Protein AF-A0AA38KTS8-F1 (afdb_monomer_lite)

Organism: Taxus chinensis (NCBI:txid29808)

Sequence (178 aa):
MAAAGNKYSLPCTMAWEKTFKASSDQRLVAEIGALKSSESESTFGLVGGSSAANSEDCLDATGDSKAVAGVLPSFQTRKMLFLIVGSAPGFPHGIVDPIEELGDLALHFDICFHVDLCLGGFVLPFARKLGYPVPPFDFTVQGVSSISVDIHKYGLGPKGTSVVLYRNHEIRKHQFVA

Radius of gyration: 18.18 Å; chains: 1; bounding box: 56×36×55 Å

Foldseek 3Di:
DDDDPDPPPAQQLVLVVVVVVCVVDVVSVVVVVVVVVPDDDDDDDPDDDPDDDPCVLDDDPAQDLVVVVVCLVVCLVVSRAAEAEFECPDDPPNDGHPQLSVLVVSRVSSHAYEYECQPPPLPLVVCVVVPHPRDDRDVVRVSHFKYKYHCVHNVVDDPPDIDIDGPDPSVVVVVDDD

Structure (mmCIF, N/CA/C/O backbone):
data_AF-A0AA38KTS8-F1
#
_entry.id   AF-A0AA38KTS8-F1
#
loop_
_atom_site.group_PDB
_atom_site.id
_atom_site.type_symbol
_atom_site.label_atom_id
_atom_site.label_alt_id
_atom_site.label_comp_id
_atom_site.label_asym_id
_atom_site.label_entity_id
_atom_site.label_seq_id
_atom_site.pdbx_PDB_ins_code
_atom_site.Cartn_x
_atom_site.Cartn_y
_atom_site.Cartn_z
_atom_site.occupancy
_atom_site.B_iso_or_equiv
_atom_site.auth_seq_id
_atom_site.auth_comp_id
_atom_site.auth_asym_id
_atom_site.auth_atom_id
_atom_site.pdbx_PDB_model_num
ATOM 1 N N . MET A 1 1 ? -40.941 -7.472 2.995 1.00 32.28 1 MET A N 1
ATOM 2 C CA . MET A 1 1 ? -39.745 -7.735 2.167 1.00 32.28 1 MET A CA 1
ATOM 3 C C . MET A 1 1 ? -38.541 -7.246 2.952 1.00 32.28 1 MET A C 1
ATOM 5 O O . MET A 1 1 ? -38.509 -6.077 3.305 1.00 32.28 1 MET A O 1
ATOM 9 N N . ALA A 1 2 ? -37.666 -8.165 3.364 1.00 27.30 2 ALA A N 1
ATOM 10 C CA . ALA A 1 2 ? -36.578 -7.909 4.304 1.00 27.30 2 ALA A CA 1
ATOM 11 C C . ALA A 1 2 ? -35.529 -6.946 3.724 1.00 27.30 2 ALA A C 1
ATOM 13 O O . ALA A 1 2 ? -35.168 -7.056 2.552 1.00 27.30 2 ALA A O 1
ATOM 14 N N . ALA A 1 3 ? -35.046 -6.025 4.561 1.00 27.98 3 ALA A N 1
ATOM 15 C CA . ALA A 1 3 ? -33.912 -5.163 4.265 1.00 27.98 3 ALA A CA 1
ATOM 16 C C . ALA A 1 3 ? -32.688 -6.030 3.932 1.00 27.98 3 ALA A C 1
ATOM 18 O O . ALA A 1 3 ? -32.285 -6.880 4.727 1.00 27.98 3 ALA A O 1
ATOM 19 N N . ALA A 1 4 ? -32.120 -5.836 2.743 1.00 30.97 4 ALA A N 1
ATOM 20 C CA . ALA A 1 4 ? -30.869 -6.464 2.356 1.00 30.97 4 ALA A CA 1
ATOM 21 C C . ALA A 1 4 ? -29.763 -5.962 3.297 1.00 30.97 4 ALA A C 1
ATOM 23 O O . ALA A 1 4 ? -29.355 -4.804 3.223 1.00 30.97 4 ALA A O 1
ATOM 24 N N . GLY A 1 5 ? -29.321 -6.823 4.215 1.00 29.27 5 GLY A N 1
ATOM 25 C CA . GLY A 1 5 ? -28.182 -6.555 5.085 1.00 29.27 5 GLY A CA 1
ATOM 26 C C . GLY A 1 5 ? -26.956 -6.194 4.248 1.00 29.27 5 GLY A C 1
ATOM 27 O O . GLY A 1 5 ? -26.641 -6.870 3.267 1.00 29.27 5 GLY A O 1
ATOM 28 N N . ASN A 1 6 ? -26.299 -5.098 4.619 1.00 33.59 6 ASN A N 1
ATOM 29 C CA . ASN A 1 6 ? -25.110 -4.582 3.959 1.00 33.59 6 ASN A CA 1
ATOM 30 C C . ASN A 1 6 ? -23.993 -5.643 4.006 1.00 33.59 6 ASN A C 1
ATOM 32 O O . ASN A 1 6 ? -23.376 -5.850 5.046 1.00 33.59 6 ASN A O 1
ATOM 36 N N . LYS A 1 7 ? -23.745 -6.336 2.887 1.00 31.75 7 LYS A N 1
ATOM 37 C CA . LYS A 1 7 ? -22.738 -7.413 2.761 1.00 31.75 7 LYS A CA 1
ATOM 38 C C . LYS A 1 7 ? -21.281 -6.919 2.830 1.00 31.75 7 LYS A C 1
ATOM 40 O O . LYS A 1 7 ? -20.364 -7.706 2.624 1.00 31.75 7 LYS A O 1
ATOM 45 N N . TYR A 1 8 ? -21.071 -5.636 3.119 1.00 41.03 8 TYR A N 1
ATOM 46 C CA . TYR A 1 8 ? -19.769 -4.979 3.190 1.00 41.03 8 TYR A CA 1
ATOM 47 C C . TYR A 1 8 ? -19.532 -4.346 4.567 1.00 41.03 8 TYR A C 1
ATOM 49 O O . TYR A 1 8 ? -19.087 -3.203 4.654 1.00 41.03 8 TYR A O 1
ATOM 57 N N . SER A 1 9 ? -19.833 -5.055 5.660 1.00 44.06 9 SER A N 1
ATOM 58 C CA . SER A 1 9 ? -19.211 -4.723 6.947 1.00 44.06 9 SER A CA 1
ATOM 59 C C . SER A 1 9 ? -17.714 -5.005 6.808 1.00 44.06 9 SER A C 1
ATOM 61 O O . SER A 1 9 ? -17.271 -6.143 6.949 1.00 44.06 9 SER A O 1
ATOM 63 N N . LEU A 1 10 ? -16.967 -3.996 6.369 1.00 51.88 10 LEU A N 1
ATOM 64 C CA . LEU A 1 10 ? -15.552 -4.117 6.051 1.00 51.88 10 LEU A CA 1
ATOM 65 C C . LEU A 1 10 ? -14.723 -4.026 7.336 1.00 51.88 10 LEU A C 1
ATOM 67 O O . LEU A 1 10 ? -15.121 -3.300 8.254 1.00 51.88 10 LEU A O 1
ATOM 71 N N . PRO A 1 11 ? -13.571 -4.720 7.391 1.00 53.31 11 PRO A N 1
ATOM 72 C CA . PRO A 1 11 ? -12.638 -4.556 8.494 1.00 53.31 11 PRO A CA 1
ATOM 73 C C . PRO A 1 11 ? -12.277 -3.072 8.644 1.00 53.31 11 PRO A C 1
ATOM 75 O O . PRO A 1 11 ? -12.225 -2.376 7.625 1.00 53.31 11 PRO A O 1
ATOM 78 N N . CYS A 1 12 ? -12.029 -2.593 9.872 1.00 61.59 12 CYS A N 1
ATOM 79 C CA . CYS A 1 12 ? -11.615 -1.213 10.230 1.00 61.59 12 CYS A CA 1
ATOM 80 C C . CYS A 1 12 ? -12.747 -0.238 10.633 1.00 61.59 12 CYS A C 1
ATOM 82 O O . CYS A 1 12 ? -12.543 0.569 11.544 1.00 61.59 12 CYS A O 1
ATOM 84 N N . THR A 1 13 ? -13.954 -0.292 10.044 1.00 53.66 13 THR A N 1
ATOM 85 C CA . THR A 1 13 ? -15.002 0.720 10.348 1.00 53.66 13 THR A CA 1
ATOM 86 C C . THR A 1 13 ? -15.511 0.640 11.790 1.00 53.66 13 THR A C 1
ATOM 88 O O . THR A 1 13 ? -15.787 1.662 12.414 1.00 53.66 13 THR A O 1
ATOM 91 N N . MET A 1 14 ? -15.591 -0.570 12.352 1.00 48.81 14 MET A N 1
ATOM 92 C CA . MET A 1 14 ? -16.030 -0.785 13.735 1.00 48.81 14 MET A CA 1
ATOM 93 C C . MET A 1 14 ? -14.915 -0.502 14.749 1.00 48.81 14 MET A C 1
ATOM 95 O O . MET A 1 14 ? -15.203 -0.010 15.841 1.00 48.81 14 MET A O 1
ATOM 99 N N . ALA A 1 15 ? -13.655 -0.793 14.410 1.00 51.31 15 ALA A N 1
ATOM 100 C CA . ALA A 1 15 ? -12.506 -0.567 15.287 1.00 51.31 15 ALA A CA 1
ATOM 101 C C . ALA A 1 15 ? -12.307 0.927 15.591 1.00 51.31 15 ALA A C 1
ATOM 103 O O . ALA A 1 15 ? -12.135 1.309 16.753 1.00 51.31 15 ALA A O 1
ATOM 104 N N . TRP A 1 16 ? -12.426 1.784 14.572 1.00 48.69 16 TRP A N 1
ATOM 105 C CA . TRP A 1 16 ? -12.322 3.233 14.747 1.00 48.69 16 TRP A CA 1
ATOM 106 C C . TRP A 1 16 ? -13.479 3.805 15.577 1.00 48.69 16 TRP A C 1
ATOM 108 O O . TRP A 1 16 ? -13.243 4.510 16.557 1.00 48.69 16 TRP A O 1
ATOM 118 N N . GLU A 1 17 ? -14.733 3.458 15.256 1.00 49.00 17 GLU A N 1
ATOM 119 C CA . GLU A 1 17 ? -15.898 3.940 16.012 1.00 49.00 17 GLU A CA 1
ATOM 120 C C . GLU A 1 17 ? -15.882 3.499 17.478 1.00 49.00 17 GLU A C 1
ATOM 122 O O . GLU A 1 17 ? -16.221 4.289 18.360 1.00 49.00 17 GLU A O 1
ATOM 127 N N . LYS A 1 18 ? -15.482 2.251 17.757 1.00 46.31 18 LYS A N 1
ATOM 128 C CA . LYS A 1 18 ? -15.359 1.736 19.128 1.00 46.31 18 LYS A CA 1
ATOM 129 C C . LYS A 1 18 ? -14.272 2.473 19.907 1.00 46.31 18 LYS A C 1
ATOM 131 O O . LYS A 1 18 ? -14.489 2.778 21.075 1.00 46.31 18 LYS A O 1
ATOM 136 N N . THR A 1 19 ? -13.145 2.790 19.274 1.00 47.09 19 THR A N 1
ATOM 137 C CA . THR A 1 19 ? -12.022 3.494 19.914 1.00 47.09 19 THR A CA 1
ATOM 138 C C . THR A 1 19 ? -12.345 4.965 20.157 1.00 47.09 19 THR A C 1
ATOM 140 O O . THR A 1 19 ? -12.150 5.455 21.264 1.00 47.09 19 THR A O 1
ATOM 143 N N . PHE A 1 20 ? -12.925 5.656 19.173 1.00 46.22 20 PHE A N 1
ATOM 144 C CA . PHE A 1 20 ? -13.342 7.050 19.323 1.00 46.22 20 PHE A CA 1
ATOM 145 C C . PHE A 1 20 ? -14.475 7.199 20.352 1.00 46.22 20 PHE A C 1
ATOM 147 O O . PHE A 1 20 ? -14.440 8.086 21.202 1.00 46.22 20 PHE A O 1
ATOM 154 N N . LYS A 1 21 ? -15.464 6.289 20.363 1.00 38.81 21 LYS A N 1
ATOM 155 C CA . LYS A 1 21 ? -16.486 6.260 21.427 1.00 38.81 21 LYS A CA 1
ATOM 156 C C . LYS A 1 21 ? -15.879 5.931 22.793 1.00 38.81 21 LYS A C 1
ATOM 158 O O . LYS A 1 21 ? -16.260 6.562 23.771 1.00 38.81 21 LYS A O 1
ATOM 163 N N . ALA A 1 22 ? -14.910 5.015 22.867 1.00 42.81 22 ALA A N 1
ATOM 164 C CA . ALA A 1 22 ? -14.198 4.715 24.110 1.00 42.81 22 ALA A CA 1
ATOM 165 C C . ALA A 1 22 ? -13.340 5.892 24.611 1.00 42.81 22 ALA A C 1
ATOM 167 O O . ALA A 1 22 ? -13.243 6.079 25.819 1.00 42.81 22 ALA A O 1
ATOM 168 N N . SER A 1 23 ? -12.774 6.722 23.725 1.00 41.50 23 SER A N 1
ATOM 169 C CA . SER A 1 23 ? -12.088 7.961 24.122 1.00 41.50 23 SER A CA 1
ATOM 170 C C . SER A 1 23 ? -13.056 9.078 24.534 1.00 41.50 23 SER A C 1
ATOM 172 O O . SER A 1 23 ? -12.642 10.028 25.192 1.00 41.50 23 SER A O 1
ATOM 174 N N . SER A 1 24 ? -14.333 8.973 24.150 1.00 42.16 24 SER A N 1
ATOM 175 C CA . SER A 1 24 ? -15.405 9.922 24.491 1.00 42.16 24 SER A CA 1
ATOM 176 C C . SER A 1 24 ? -16.128 9.573 25.802 1.00 42.16 24 SER A C 1
ATOM 178 O O . SER A 1 24 ? -16.771 10.434 26.400 1.00 42.16 24 SER A O 1
ATOM 180 N N . ASP A 1 25 ? -16.052 8.317 26.251 1.00 41.47 25 ASP A N 1
ATOM 181 C CA . ASP A 1 25 ? -16.675 7.839 27.487 1.00 41.47 25 ASP A CA 1
ATOM 182 C C . ASP A 1 25 ? -15.722 8.023 28.679 1.00 41.47 25 ASP A C 1
ATOM 184 O O . ASP A 1 25 ? -14.795 7.238 28.888 1.00 41.47 25 ASP A O 1
ATOM 188 N N . GLN A 1 26 ? -15.967 9.057 29.492 1.00 46.22 26 GLN A N 1
ATOM 189 C CA . GLN A 1 26 ? -15.143 9.399 30.660 1.00 46.22 26 GLN A CA 1
ATOM 190 C C . GLN A 1 26 ? -14.964 8.243 31.665 1.00 46.22 26 GLN A C 1
ATOM 192 O O . GLN A 1 26 ? -13.990 8.252 32.415 1.00 46.22 26 GLN A O 1
ATOM 197 N N . ARG A 1 27 ? -15.853 7.236 31.686 1.00 38.59 27 ARG A N 1
ATOM 198 C CA . ARG A 1 27 ? -15.732 6.066 32.577 1.00 38.59 27 ARG A CA 1
ATOM 199 C C . ARG A 1 27 ? -14.720 5.046 32.059 1.00 38.59 27 ARG A C 1
ATOM 201 O O . ARG A 1 27 ? -13.923 4.537 32.839 1.00 38.59 27 ARG A O 1
ATOM 208 N N . LEU A 1 28 ? -14.689 4.813 30.748 1.00 38.50 28 LEU A N 1
ATOM 209 C CA . LEU A 1 28 ? -13.660 3.994 30.099 1.00 38.50 28 LEU A CA 1
ATOM 210 C C . LEU A 1 28 ? -12.314 4.722 30.052 1.00 38.50 28 LEU A C 1
ATOM 212 O O . LEU A 1 28 ? -11.282 4.093 30.258 1.00 38.50 28 LEU A O 1
ATOM 216 N N . VAL A 1 29 ? -12.309 6.049 29.878 1.00 39.69 29 VAL A N 1
ATOM 217 C CA . VAL A 1 29 ? -11.105 6.881 30.054 1.00 39.69 29 VAL A CA 1
ATOM 218 C C . VAL A 1 29 ? -10.554 6.761 31.478 1.00 39.69 29 VAL A C 1
ATOM 220 O O . VAL A 1 29 ? -9.340 6.818 31.647 1.00 39.69 29 VAL A O 1
ATOM 223 N N . ALA A 1 30 ? -11.408 6.554 32.486 1.00 36.25 30 ALA A N 1
ATOM 224 C CA . ALA A 1 30 ? -11.004 6.333 33.873 1.00 36.25 30 ALA A CA 1
ATOM 225 C C . ALA A 1 30 ? -10.544 4.891 34.163 1.00 36.25 30 ALA A C 1
ATOM 227 O O . ALA A 1 30 ? -9.611 4.731 34.936 1.00 36.25 30 ALA A O 1
ATOM 228 N N . GLU A 1 31 ? -11.105 3.851 33.533 1.00 36.69 31 GLU A N 1
ATOM 229 C CA . GLU A 1 31 ? -10.571 2.473 33.627 1.00 36.69 31 GLU A CA 1
ATOM 230 C C . GLU A 1 31 ? -9.235 2.325 32.887 1.00 36.69 31 GLU A C 1
ATOM 232 O O . GLU A 1 31 ? -8.282 1.753 33.412 1.00 36.69 31 GLU A O 1
ATOM 237 N N . ILE A 1 32 ? -9.123 2.927 31.700 1.00 37.84 32 ILE A N 1
ATOM 238 C CA . ILE A 1 32 ? -7.845 3.106 31.004 1.00 37.84 32 ILE A CA 1
ATOM 239 C C . ILE A 1 32 ? -6.932 4.003 31.857 1.00 37.84 32 ILE A C 1
ATOM 241 O O . ILE A 1 32 ? -5.745 3.740 31.968 1.00 37.84 32 ILE A O 1
ATOM 245 N N . GLY A 1 33 ? -7.480 5.022 32.523 1.00 30.84 33 GLY A N 1
ATOM 246 C CA . GLY A 1 33 ? -6.798 5.902 33.478 1.00 30.84 33 GLY A CA 1
ATOM 247 C C . GLY A 1 33 ? -6.281 5.201 34.737 1.00 30.84 33 GLY A C 1
ATOM 248 O O . GLY A 1 33 ? -5.240 5.579 35.262 1.00 30.84 33 GLY A O 1
ATOM 249 N N . ALA A 1 34 ? -6.959 4.150 35.189 1.00 34.19 34 ALA A N 1
ATOM 250 C CA . ALA A 1 34 ? -6.527 3.305 36.294 1.00 34.19 34 ALA A CA 1
ATOM 251 C C . ALA A 1 34 ? -5.412 2.341 35.858 1.00 34.19 34 ALA A C 1
ATOM 253 O O . ALA A 1 34 ? -4.523 2.046 36.647 1.00 34.19 34 ALA A O 1
ATOM 254 N N . LEU A 1 35 ? -5.396 1.923 34.586 1.00 35.81 35 LEU A N 1
ATOM 255 C CA . LEU A 1 35 ? -4.239 1.261 33.966 1.00 35.81 35 LEU A CA 1
ATOM 256 C C . LEU A 1 35 ? -3.078 2.242 33.683 1.00 35.81 35 LEU A C 1
ATOM 258 O O . LEU A 1 35 ? -1.927 1.823 33.635 1.00 35.81 35 LEU A O 1
ATOM 262 N N . LYS A 1 36 ? -3.351 3.552 33.556 1.00 29.28 36 LYS A N 1
ATOM 263 C CA . LYS A 1 36 ? -2.343 4.621 33.375 1.00 29.28 36 LYS A CA 1
ATOM 264 C C . LYS A 1 36 ? -1.553 4.971 34.641 1.00 29.28 36 LYS A C 1
ATOM 266 O O . LYS A 1 36 ? -0.606 5.745 34.541 1.00 29.28 36 LYS A O 1
ATOM 271 N N . SER A 1 37 ? -1.895 4.449 35.824 1.00 27.09 37 SER A N 1
ATOM 272 C CA . SER A 1 37 ? -1.104 4.741 37.029 1.00 27.09 37 SER A CA 1
ATOM 273 C C . SER A 1 37 ? 0.174 3.906 37.142 1.00 27.09 37 SER A C 1
ATOM 275 O O . SER A 1 37 ? 0.914 4.110 38.102 1.00 27.09 37 SER A O 1
ATOM 277 N N . SER A 1 38 ? 0.430 2.966 36.220 1.00 31.47 38 SER A N 1
ATOM 278 C CA . SER A 1 38 ? 1.649 2.155 36.262 1.00 31.47 38 SER A CA 1
ATOM 279 C C . SER A 1 38 ? 2.737 2.548 35.267 1.00 31.47 38 SER A C 1
ATOM 281 O O . SER A 1 38 ? 3.883 2.450 35.678 1.00 31.47 38 SER A O 1
ATOM 283 N N . GLU A 1 39 ? 2.481 3.026 34.040 1.00 30.95 39 GLU A N 1
ATOM 284 C CA . GLU A 1 39 ? 3.577 3.355 33.096 1.00 30.95 39 GLU A CA 1
ATOM 285 C C . GLU A 1 39 ? 3.257 4.548 32.163 1.00 30.95 39 GLU A C 1
ATOM 287 O O . GLU A 1 39 ? 2.101 4.884 31.908 1.00 30.95 39 GLU A O 1
ATOM 292 N N . SER A 1 40 ? 4.320 5.244 31.748 1.00 27.86 40 SER A N 1
ATOM 293 C CA . SER A 1 40 ? 4.420 6.646 31.308 1.00 27.86 40 SER A CA 1
ATOM 294 C C . SER A 1 40 ? 3.744 7.040 29.979 1.00 27.86 40 SER A C 1
ATOM 296 O O . SER A 1 40 ? 3.852 6.338 28.984 1.00 27.86 40 SER A O 1
ATOM 298 N N . GLU A 1 41 ? 3.137 8.237 29.991 1.00 27.98 41 GLU A N 1
ATOM 299 C CA . GLU A 1 41 ? 2.804 9.182 28.898 1.00 27.98 41 GLU A CA 1
ATOM 300 C C . GLU A 1 41 ? 2.452 8.639 27.489 1.00 27.98 41 GLU A C 1
ATOM 302 O O . GLU A 1 41 ? 3.301 8.394 26.638 1.00 27.98 41 GLU A O 1
ATOM 307 N N . SER A 1 42 ? 1.147 8.596 27.185 1.00 29.97 42 SER A N 1
ATOM 308 C CA . SER A 1 42 ? 0.592 8.310 25.854 1.00 29.97 42 SE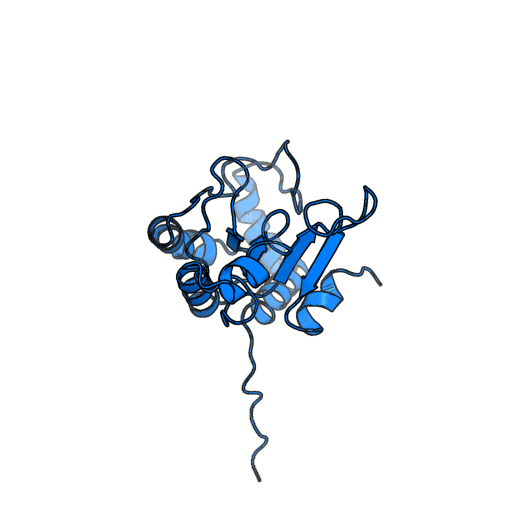R A CA 1
ATOM 309 C C . SER A 1 42 ? 0.602 9.540 24.930 1.00 29.97 42 SER A C 1
ATOM 311 O O . SER A 1 42 ? -0.104 10.513 25.216 1.00 29.97 42 SER A O 1
ATOM 313 N N . THR A 1 43 ? 1.286 9.465 23.782 1.00 23.50 43 THR A N 1
ATOM 314 C CA . THR A 1 43 ? 1.145 10.426 22.669 1.00 23.50 43 THR A CA 1
ATOM 315 C C . THR A 1 43 ? 0.415 9.765 21.496 1.00 23.50 43 THR A C 1
ATOM 317 O O . THR A 1 43 ? 0.792 8.691 21.041 1.00 23.50 43 THR A O 1
ATOM 320 N N . PHE A 1 44 ? -0.646 10.406 21.004 1.00 26.92 44 PHE A N 1
ATOM 321 C CA . PHE A 1 44 ? -1.394 10.010 19.809 1.00 26.92 44 PHE A CA 1
ATOM 322 C C . PHE A 1 44 ? -0.533 10.321 18.570 1.00 26.92 44 PHE A C 1
ATOM 324 O O . PHE A 1 44 ? -0.400 11.484 18.195 1.00 26.92 44 PHE A O 1
ATOM 331 N N . GLY A 1 45 ? 0.108 9.311 17.975 1.00 22.80 45 GLY A N 1
ATOM 332 C CA . GLY A 1 45 ? 1.058 9.496 16.874 1.00 22.80 45 GLY A CA 1
ATOM 333 C C . GLY A 1 45 ? 0.874 8.481 15.747 1.00 22.80 45 GLY A C 1
ATOM 334 O O . GLY A 1 45 ? 1.149 7.300 15.917 1.00 22.80 45 GLY A O 1
ATOM 335 N N . LEU A 1 46 ? 0.471 8.955 14.565 1.00 25.88 46 LEU A N 1
ATOM 336 C CA . LEU A 1 46 ? 0.820 8.306 13.299 1.00 25.88 46 LEU A CA 1
ATOM 337 C C . LEU A 1 46 ? 2.308 8.596 13.054 1.00 25.88 46 LEU A C 1
ATOM 339 O O . LEU A 1 46 ? 2.652 9.672 12.567 1.00 25.88 46 LEU A O 1
ATOM 343 N N . VAL A 1 47 ? 3.195 7.677 13.438 1.00 25.70 47 VAL A N 1
ATOM 344 C CA . VAL A 1 47 ? 4.645 7.839 13.246 1.00 25.70 47 VAL A CA 1
ATOM 345 C C . VAL A 1 47 ? 5.064 7.121 11.966 1.00 25.70 47 VAL A C 1
ATOM 347 O O . VAL A 1 47 ? 5.407 5.944 11.963 1.00 25.70 47 VAL A O 1
ATOM 350 N N . GLY A 1 48 ? 5.011 7.852 10.854 1.00 22.62 48 GLY A N 1
ATOM 351 C CA . GLY A 1 48 ? 5.719 7.520 9.622 1.00 22.62 48 GLY A CA 1
ATOM 352 C C . GLY A 1 48 ? 6.916 8.453 9.477 1.00 22.62 48 GLY A C 1
ATOM 353 O O . GLY A 1 48 ? 6.747 9.624 9.150 1.00 22.62 48 GLY A O 1
ATOM 354 N N . GLY A 1 49 ? 8.116 7.940 9.737 1.00 21.88 49 GLY A N 1
ATOM 355 C CA . GLY A 1 49 ? 9.369 8.682 9.615 1.00 21.88 49 GLY A CA 1
ATOM 356 C C . GLY A 1 49 ? 10.315 8.381 10.770 1.00 21.88 49 GLY A C 1
ATOM 357 O O . GLY A 1 49 ? 9.941 8.484 11.929 1.00 21.88 49 GLY A O 1
ATOM 358 N N . SER A 1 50 ? 11.538 7.988 10.428 1.00 29.42 50 SER A N 1
ATOM 359 C CA . SER A 1 50 ? 12.662 7.663 11.312 1.00 29.42 50 SER A CA 1
ATOM 360 C C . SER A 1 50 ? 12.873 8.669 12.460 1.00 29.42 50 SER A C 1
ATOM 362 O O . SER A 1 50 ? 13.671 9.590 12.315 1.00 29.42 50 SER A O 1
ATOM 364 N N . SER A 1 51 ? 12.179 8.489 13.588 1.00 29.06 51 SER A N 1
ATOM 365 C CA . SER A 1 51 ? 12.553 8.854 14.967 1.00 29.06 51 SER A CA 1
ATOM 366 C C . SER A 1 51 ? 11.297 8.815 15.857 1.00 29.06 51 SER A C 1
ATOM 368 O O . SER A 1 51 ? 10.344 9.545 15.606 1.00 29.06 51 SER A O 1
ATOM 370 N N . ALA A 1 52 ? 11.333 7.980 16.901 1.00 28.95 52 ALA A N 1
ATOM 371 C CA . ALA A 1 52 ? 10.404 7.941 18.040 1.00 28.95 52 ALA A CA 1
ATOM 372 C C . ALA A 1 52 ? 8.981 7.373 17.818 1.00 28.95 52 ALA A C 1
ATOM 374 O O . ALA A 1 52 ? 7.987 8.000 18.172 1.00 28.95 52 ALA A O 1
ATOM 375 N N . ALA A 1 53 ? 8.880 6.126 17.348 1.00 32.88 53 ALA A N 1
ATOM 376 C CA . ALA A 1 53 ? 7.886 5.211 17.917 1.00 32.88 53 ALA A CA 1
ATOM 37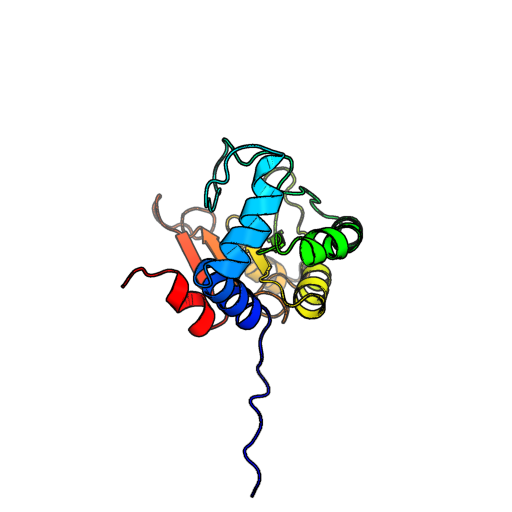7 C C . ALA A 1 53 ? 8.621 4.383 18.978 1.00 32.88 53 ALA A C 1
ATOM 379 O O . ALA A 1 53 ? 9.666 3.803 18.675 1.00 32.88 53 ALA A O 1
ATOM 380 N N . ASN A 1 54 ? 8.140 4.374 20.222 1.00 28.69 54 ASN A N 1
ATOM 381 C CA . ASN A 1 54 ? 8.711 3.498 21.241 1.00 28.69 54 ASN A CA 1
ATOM 382 C C . ASN A 1 54 ? 8.558 2.048 20.759 1.00 28.69 54 ASN A C 1
ATOM 384 O O . ASN A 1 54 ? 7.488 1.647 20.303 1.00 28.69 54 ASN A O 1
ATOM 388 N N . SER A 1 55 ? 9.634 1.266 20.835 1.00 38.62 55 SER A N 1
ATOM 389 C CA . SER A 1 55 ? 9.727 -0.108 20.314 1.00 38.62 55 SER A CA 1
ATOM 390 C C . SER A 1 55 ? 8.752 -1.109 20.950 1.00 38.62 55 SER A C 1
ATOM 392 O O . SER A 1 55 ? 8.739 -2.272 20.561 1.00 38.62 55 SER A O 1
ATOM 394 N N . GLU A 1 56 ? 7.968 -0.687 21.942 1.00 44.75 56 GLU A N 1
ATOM 395 C CA . GLU A 1 56 ? 7.018 -1.530 22.672 1.00 44.75 56 GLU A CA 1
ATOM 396 C C . GLU A 1 56 ? 5.602 -1.513 22.062 1.00 44.75 56 GLU A C 1
ATOM 398 O O . GLU A 1 56 ? 4.842 -2.457 22.276 1.00 44.75 56 GLU A O 1
ATOM 403 N N . ASP A 1 57 ? 5.270 -0.502 21.245 1.00 48.84 57 ASP A N 1
ATOM 404 C CA . ASP A 1 57 ? 3.935 -0.327 20.641 1.00 48.84 57 ASP A CA 1
ATOM 405 C C . ASP A 1 57 ? 3.855 -0.769 19.169 1.00 48.84 57 ASP A C 1
ATOM 407 O O . ASP A 1 57 ? 2.769 -1.031 18.646 1.00 48.84 57 ASP A O 1
ATOM 411 N N . CYS A 1 58 ? 5.002 -0.880 18.497 1.00 53.84 58 CYS A N 1
ATOM 412 C CA . CYS A 1 58 ? 5.117 -1.314 17.108 1.00 53.84 58 CYS A CA 1
ATOM 413 C C . CYS A 1 58 ? 5.967 -2.582 17.044 1.00 53.84 58 CYS A C 1
ATOM 415 O O . CYS A 1 58 ? 7.174 -2.529 17.277 1.00 53.84 58 CYS A O 1
ATOM 417 N N . LEU A 1 59 ? 5.357 -3.713 16.687 1.00 62.12 59 LEU A N 1
ATOM 418 C CA . LEU A 1 59 ? 6.121 -4.914 16.370 1.00 62.12 59 LEU A CA 1
ATOM 419 C C . LEU A 1 59 ? 6.553 -4.876 14.903 1.00 62.12 59 LEU A C 1
ATOM 421 O O . LEU A 1 59 ? 5.715 -4.935 14.003 1.00 62.12 59 LEU A O 1
ATOM 425 N N . ASP A 1 60 ? 7.862 -4.833 14.671 1.00 63.19 60 ASP A N 1
ATOM 426 C CA . ASP A 1 60 ? 8.430 -5.130 13.360 1.00 63.19 60 ASP A CA 1
ATOM 427 C C . ASP A 1 60 ? 8.510 -6.654 13.180 1.00 63.19 60 ASP A C 1
ATOM 429 O O . ASP A 1 60 ? 9.340 -7.331 13.787 1.00 63.19 60 ASP A O 1
ATOM 433 N N . ALA A 1 61 ? 7.600 -7.194 12.371 1.00 60.69 61 ALA A N 1
ATOM 434 C CA . ALA A 1 61 ? 7.545 -8.602 11.983 1.00 60.69 61 ALA A CA 1
ATOM 435 C C . ALA A 1 61 ? 7.700 -8.752 10.459 1.00 60.69 61 ALA A C 1
ATOM 437 O O . ALA A 1 61 ? 6.979 -9.528 9.827 1.00 60.69 61 ALA A O 1
ATOM 438 N N . THR A 1 62 ? 8.605 -7.958 9.868 1.00 60.47 62 THR A N 1
ATOM 439 C CA . THR A 1 62 ? 8.880 -7.934 8.422 1.00 60.47 62 THR A CA 1
ATOM 440 C C . THR A 1 62 ? 8.911 -9.349 7.827 1.00 60.47 62 THR A C 1
ATOM 442 O O . THR A 1 62 ? 9.688 -10.201 8.260 1.00 60.47 62 THR A O 1
ATOM 445 N N . GLY A 1 63 ? 8.079 -9.593 6.811 1.00 61.69 63 GLY A N 1
ATOM 446 C CA . GLY A 1 63 ? 8.066 -10.839 6.046 1.00 61.69 63 GLY A CA 1
ATOM 447 C C . GLY A 1 63 ? 7.521 -12.095 6.743 1.00 61.69 63 GLY A C 1
ATOM 448 O O . GLY A 1 63 ? 7.528 -13.146 6.105 1.00 61.69 63 GLY A O 1
ATOM 449 N N . ASP A 1 64 ? 7.039 -12.034 7.993 1.00 78.06 64 ASP A N 1
ATOM 450 C CA . ASP A 1 64 ? 6.543 -13.214 8.723 1.00 78.06 64 ASP A CA 1
ATOM 451 C C . ASP A 1 64 ? 5.101 -13.036 9.232 1.00 78.06 64 ASP A C 1
ATOM 453 O O . ASP A 1 64 ? 4.833 -12.524 10.323 1.00 78.06 64 ASP A O 1
ATOM 457 N N . SER A 1 65 ? 4.147 -13.539 8.445 1.00 76.19 65 SER A N 1
ATOM 458 C CA . SER A 1 65 ? 2.720 -13.560 8.787 1.00 76.19 65 SER A CA 1
ATOM 459 C C . SER A 1 65 ? 2.412 -14.376 10.051 1.00 76.19 65 SER A C 1
ATOM 461 O O . SER A 1 65 ? 1.459 -14.060 10.766 1.00 76.19 65 SER A O 1
ATOM 463 N N . LYS A 1 66 ? 3.214 -15.399 10.384 1.00 78.38 66 LYS A N 1
ATOM 464 C CA . LYS A 1 66 ? 3.019 -16.225 11.588 1.00 78.38 66 LYS A CA 1
ATOM 465 C C . LYS A 1 66 ? 3.458 -15.485 12.838 1.00 78.38 66 LYS A C 1
ATOM 467 O O . LYS A 1 66 ? 2.774 -15.575 13.857 1.00 78.38 66 LYS A O 1
ATOM 472 N N . ALA A 1 67 ? 4.562 -14.745 12.758 1.00 77.81 67 ALA A N 1
ATOM 473 C CA . ALA A 1 67 ? 4.997 -13.868 13.838 1.00 77.81 67 ALA A CA 1
ATOM 474 C C . ALA A 1 67 ? 3.928 -12.805 14.134 1.00 77.81 67 ALA A C 1
ATOM 476 O O . ALA A 1 67 ? 3.560 -12.625 15.296 1.00 77.81 67 ALA A O 1
ATOM 477 N N . VAL A 1 68 ? 3.352 -12.193 13.088 1.00 74.94 68 VAL A N 1
ATOM 478 C CA . VAL A 1 68 ? 2.206 -11.279 13.226 1.00 74.94 68 VAL A CA 1
ATOM 479 C C . VAL A 1 68 ? 1.037 -11.997 13.906 1.00 74.94 68 VAL A C 1
ATOM 481 O O . VAL A 1 68 ? 0.588 -11.564 14.965 1.00 74.94 68 VAL A O 1
ATOM 484 N N . ALA A 1 69 ? 0.585 -13.137 13.379 1.00 78.19 69 ALA A N 1
ATOM 485 C CA . ALA A 1 69 ? -0.538 -13.894 13.940 1.00 78.19 69 ALA A CA 1
ATOM 486 C C . ALA A 1 69 ? -0.346 -14.282 15.419 1.00 78.19 69 ALA A C 1
ATOM 488 O O . ALA A 1 69 ? -1.310 -14.271 16.184 1.00 78.19 69 ALA A O 1
ATOM 489 N N . GLY A 1 70 ? 0.885 -14.597 15.834 1.00 76.94 70 GLY A N 1
ATOM 490 C CA . GLY A 1 70 ? 1.212 -14.947 17.216 1.00 76.94 70 GLY A CA 1
ATOM 491 C C . GLY A 1 70 ? 1.009 -13.801 18.210 1.00 76.94 70 GLY A C 1
ATOM 492 O O . GLY A 1 70 ? 0.710 -14.057 19.377 1.00 76.94 70 GLY A O 1
ATOM 493 N N . VA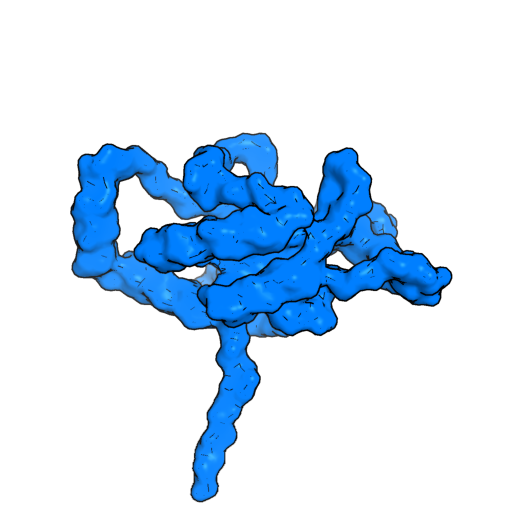L A 1 71 ? 1.121 -12.548 17.761 1.00 74.31 71 VAL A N 1
ATOM 494 C CA . VAL A 1 71 ? 0.974 -11.369 18.626 1.00 74.31 71 VAL A CA 1
ATOM 495 C C . VAL A 1 71 ? -0.386 -10.685 18.517 1.00 74.31 71 VAL A C 1
ATOM 497 O O . VAL A 1 71 ? -0.802 -10.031 19.468 1.00 74.31 71 VAL A O 1
ATOM 500 N N . LEU A 1 72 ? -1.123 -10.855 17.412 1.00 72.00 72 LEU A N 1
ATOM 501 C CA . LEU A 1 72 ? -2.434 -10.211 17.223 1.00 72.00 72 LEU A CA 1
ATOM 502 C C . LEU A 1 72 ? -3.398 -10.403 18.418 1.00 72.00 72 LEU A C 1
ATOM 504 O O . LEU A 1 72 ? -3.997 -9.410 18.849 1.00 72.00 72 LEU A O 1
ATOM 508 N N . PRO A 1 73 ? -3.512 -11.601 19.036 1.00 71.38 73 PRO A N 1
ATOM 509 C CA . PRO A 1 73 ? -4.388 -11.792 20.191 1.00 71.38 73 PRO A CA 1
ATOM 510 C C . PRO A 1 73 ? -4.024 -10.914 21.398 1.00 71.38 73 PRO A C 1
ATOM 512 O O . PRO A 1 73 ? -4.915 -10.396 22.078 1.00 71.38 73 PRO A O 1
ATOM 515 N N . SER A 1 74 ? -2.732 -10.698 21.674 1.00 65.94 74 SER A N 1
ATOM 516 C CA . SER A 1 74 ? -2.304 -9.928 22.849 1.00 65.94 74 SER A CA 1
ATOM 517 C C . SER A 1 74 ? -2.640 -8.442 22.692 1.00 65.94 74 SER A C 1
ATOM 519 O O . SER A 1 74 ? -3.160 -7.825 23.627 1.00 65.94 74 SER A O 1
ATOM 521 N N . PHE A 1 75 ? -2.456 -7.887 21.492 1.00 64.44 75 PHE A N 1
ATOM 522 C CA . PHE A 1 75 ? -2.801 -6.497 21.199 1.00 64.44 75 PHE A CA 1
ATOM 523 C C . PHE A 1 75 ? -4.310 -6.245 21.118 1.00 64.44 75 PHE A C 1
ATOM 525 O O . PHE A 1 75 ? -4.775 -5.175 21.526 1.00 64.44 75 PHE A O 1
ATOM 532 N N . GLN A 1 76 ? -5.091 -7.219 20.637 1.00 61.38 76 GLN A N 1
ATOM 533 C CA . GLN A 1 76 ? -6.551 -7.112 20.607 1.00 61.38 76 GLN A CA 1
ATOM 534 C C . GLN A 1 76 ? -7.127 -7.037 22.026 1.00 61.38 76 GLN A C 1
ATOM 536 O O . GLN A 1 76 ? -7.986 -6.200 22.306 1.00 61.38 76 GLN A O 1
ATOM 541 N N . THR A 1 77 ? -6.599 -7.850 22.946 1.00 56.97 77 THR A N 1
ATOM 542 C CA . THR A 1 77 ? -7.008 -7.831 24.361 1.00 56.97 77 THR A CA 1
ATOM 543 C C . THR A 1 77 ? -6.706 -6.485 25.029 1.00 56.97 77 THR A C 1
ATOM 545 O O . THR A 1 77 ? -7.477 -6.023 25.868 1.00 56.97 77 THR A O 1
ATOM 548 N N . ARG A 1 78 ? -5.614 -5.821 24.625 1.00 55.31 78 ARG A N 1
ATOM 549 C CA . ARG A 1 78 ? -5.209 -4.502 25.138 1.00 55.31 78 ARG A CA 1
ATOM 550 C C . ARG A 1 78 ? -5.884 -3.315 24.430 1.00 55.31 78 ARG A C 1
ATOM 552 O O . ARG A 1 78 ? -5.689 -2.186 24.862 1.00 55.31 78 ARG A O 1
ATOM 559 N N . LYS A 1 79 ? -6.691 -3.545 23.379 1.00 54.22 79 LYS A N 1
ATOM 560 C CA . LYS A 1 79 ? -7.275 -2.503 22.500 1.00 54.22 79 LYS A CA 1
ATOM 561 C C . LYS A 1 79 ? -6.224 -1.550 21.891 1.00 54.22 79 LYS A C 1
ATOM 563 O O . LYS A 1 79 ? -6.495 -0.362 21.747 1.00 54.22 79 LYS A O 1
ATOM 568 N N . MET A 1 80 ? -5.033 -2.054 21.559 1.00 61.31 80 MET A N 1
ATOM 569 C CA . MET A 1 80 ? -3.890 -1.221 21.135 1.00 61.31 80 MET A CA 1
ATOM 570 C C . MET A 1 80 ? -3.498 -1.365 19.659 1.00 61.31 80 MET A C 1
ATOM 572 O O . MET A 1 80 ? -2.758 -0.525 19.158 1.00 61.31 80 MET A O 1
ATOM 576 N N . LEU A 1 81 ? -3.966 -2.396 18.945 1.00 61.19 81 LEU A N 1
ATOM 577 C CA . LEU A 1 81 ? -3.613 -2.560 17.533 1.00 61.19 81 LEU A CA 1
ATOM 578 C C . LEU A 1 81 ? -4.647 -1.917 16.615 1.00 61.19 81 LEU A C 1
ATOM 580 O O . LEU A 1 81 ? -5.809 -2.321 16.580 1.00 61.19 81 LEU A O 1
ATOM 584 N N . PHE A 1 82 ? -4.179 -0.948 15.834 1.00 74.19 82 PHE A N 1
ATOM 585 C CA . PHE A 1 82 ? -5.019 -0.171 14.926 1.00 74.19 82 PHE A CA 1
ATOM 586 C C . PHE A 1 82 ? -4.693 -0.407 13.447 1.00 74.19 82 PHE A C 1
ATOM 588 O O . PHE A 1 82 ? -5.545 -0.147 12.598 1.00 74.19 82 PHE A O 1
ATOM 595 N N . LEU A 1 83 ? -3.489 -0.897 13.121 1.00 85.25 83 LEU A N 1
ATOM 596 C CA . LEU A 1 83 ? -3.025 -1.005 11.739 1.00 85.25 83 LEU A CA 1
ATOM 597 C C . LEU A 1 83 ? -1.970 -2.105 11.564 1.00 85.25 83 LEU A C 1
ATOM 599 O O . LEU A 1 83 ? -0.955 -2.104 12.252 1.00 85.25 83 LEU A O 1
ATOM 603 N N . ILE A 1 84 ? -2.184 -2.996 10.599 1.00 90.75 84 ILE A N 1
ATOM 604 C CA . ILE A 1 84 ? -1.137 -3.849 10.021 1.00 90.75 84 ILE A CA 1
ATOM 605 C C . ILE A 1 84 ? -0.520 -3.083 8.846 1.00 90.75 84 ILE A C 1
ATOM 607 O O . ILE A 1 84 ? -1.251 -2.456 8.075 1.00 90.75 84 ILE A O 1
ATOM 611 N N . VAL A 1 85 ? 0.802 -3.137 8.683 1.00 93.31 85 VAL A N 1
ATOM 612 C CA . VAL A 1 85 ? 1.502 -2.564 7.525 1.00 93.31 85 VAL A CA 1
ATOM 613 C C . VAL A 1 85 ? 2.325 -3.656 6.852 1.00 93.31 85 VAL A C 1
ATOM 615 O O . VAL A 1 85 ? 3.082 -4.349 7.522 1.00 93.31 85 VAL A O 1
ATOM 618 N N . GLY A 1 86 ? 2.161 -3.819 5.541 1.00 94.25 86 GLY A N 1
ATOM 619 C CA . GLY A 1 86 ? 2.975 -4.714 4.715 1.00 94.25 86 GLY A CA 1
ATOM 620 C C . GLY A 1 86 ? 3.624 -3.943 3.573 1.00 94.25 86 GLY A C 1
ATOM 621 O O . GLY A 1 86 ? 3.027 -3.012 3.042 1.00 94.25 86 GLY A O 1
ATOM 622 N N . SER A 1 87 ? 4.835 -4.319 3.181 1.00 94.69 87 SER A N 1
ATOM 623 C CA . SER A 1 87 ? 5.607 -3.655 2.132 1.00 94.69 87 SER A CA 1
ATOM 624 C C . SER A 1 87 ? 5.636 -4.474 0.848 1.00 94.69 87 SER A C 1
ATOM 626 O O . SER A 1 87 ? 5.887 -5.678 0.853 1.00 94.69 87 SER A O 1
ATOM 628 N N . ALA A 1 88 ? 5.447 -3.818 -0.293 1.00 95.50 88 ALA A N 1
ATOM 629 C CA . ALA A 1 88 ? 5.490 -4.468 -1.596 1.00 95.50 88 ALA A CA 1
ATOM 630 C C . ALA A 1 88 ? 6.203 -3.579 -2.638 1.00 95.50 88 ALA A C 1
ATOM 632 O O . ALA A 1 88 ? 5.564 -2.867 -3.414 1.00 95.50 88 ALA A O 1
ATOM 633 N N . PRO A 1 89 ? 7.545 -3.639 -2.723 1.00 94.81 89 PRO A N 1
ATOM 634 C CA . PRO A 1 89 ? 8.471 -4.307 -1.807 1.00 94.81 89 PRO A CA 1
ATOM 635 C C . PRO A 1 89 ? 8.978 -3.394 -0.678 1.00 94.81 89 PRO A C 1
ATOM 637 O O . PRO A 1 89 ? 8.914 -2.169 -0.778 1.00 94.81 89 PRO A O 1
ATOM 640 N N . GLY A 1 90 ? 9.574 -3.998 0.353 1.00 89.75 90 GLY A N 1
ATOM 641 C CA . GLY A 1 90 ? 10.319 -3.286 1.394 1.00 89.75 90 GLY A CA 1
ATOM 642 C C . GLY A 1 90 ? 11.618 -2.660 0.873 1.00 89.75 90 GLY A C 1
ATOM 643 O O . GLY A 1 90 ? 12.321 -3.241 0.044 1.00 89.75 90 GLY A O 1
ATOM 644 N N . PHE A 1 91 ? 11.964 -1.476 1.386 1.00 88.31 91 PHE A N 1
ATOM 645 C CA . PHE A 1 91 ? 13.143 -0.711 0.956 1.00 88.31 91 PHE A CA 1
ATOM 646 C C . PHE A 1 91 ? 14.494 -1.444 1.114 1.00 88.31 91 PHE A C 1
ATOM 648 O O . 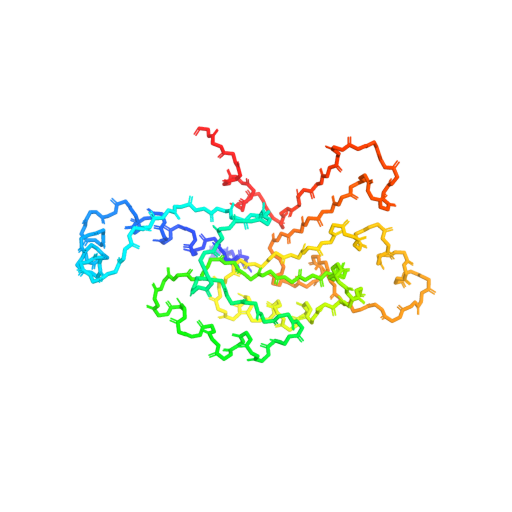PHE A 1 91 ? 15.279 -1.391 0.167 1.00 88.31 91 PHE A O 1
ATOM 655 N N . PRO A 1 92 ? 14.800 -2.134 2.236 1.00 88.38 92 PRO A N 1
ATOM 656 C CA . PRO A 1 92 ? 16.154 -2.649 2.474 1.00 88.38 92 PRO A CA 1
ATOM 657 C C . PRO A 1 92 ? 16.586 -3.756 1.508 1.00 88.38 92 PRO A C 1
ATOM 659 O O . PRO A 1 92 ? 17.735 -3.791 1.077 1.00 88.38 92 PRO A O 1
ATOM 662 N N . HIS A 1 93 ? 15.665 -4.663 1.173 1.00 89.94 93 HIS A N 1
ATOM 663 C CA . HIS A 1 93 ? 15.984 -5.889 0.435 1.00 89.94 93 HIS A CA 1
ATOM 664 C C . HIS A 1 93 ? 15.171 -6.064 -0.853 1.00 89.94 93 HIS A C 1
ATOM 666 O O . HIS A 1 93 ? 15.424 -7.001 -1.604 1.00 89.94 93 HIS A O 1
ATOM 672 N N . GLY A 1 94 ? 14.188 -5.199 -1.125 1.00 89.69 94 GLY A N 1
ATOM 673 C CA . GLY A 1 94 ? 13.347 -5.319 -2.318 1.00 89.69 94 GLY A CA 1
ATOM 674 C C . GLY A 1 94 ? 12.421 -6.542 -2.310 1.00 89.69 94 GLY A C 1
ATOM 675 O O . GLY A 1 94 ? 11.936 -6.939 -3.368 1.00 89.69 94 GLY A O 1
ATOM 676 N N . ILE A 1 95 ? 12.163 -7.131 -1.139 1.00 90.94 95 ILE A N 1
ATOM 677 C CA . ILE A 1 95 ? 11.289 -8.300 -0.969 1.00 90.94 95 ILE A CA 1
ATOM 678 C C . ILE A 1 95 ? 9.845 -7.831 -0.763 1.00 90.94 95 ILE A C 1
ATOM 680 O O . ILE A 1 95 ? 9.600 -6.843 -0.071 1.00 90.94 95 ILE A O 1
ATOM 684 N N . VAL A 1 96 ? 8.900 -8.525 -1.397 1.00 92.44 96 VAL A N 1
ATOM 685 C CA . VAL A 1 96 ? 7.459 -8.321 -1.202 1.00 92.44 96 VAL A CA 1
ATOM 686 C C . VAL A 1 96 ? 7.001 -9.165 -0.017 1.00 92.44 96 VAL A C 1
ATOM 688 O O . VAL A 1 96 ? 7.226 -10.374 -0.014 1.00 92.44 96 VAL A O 1
ATOM 691 N N . ASP A 1 97 ? 6.364 -8.531 0.964 1.00 93.81 97 ASP A N 1
ATOM 692 C CA . ASP A 1 97 ? 5.770 -9.208 2.118 1.00 93.81 97 ASP A CA 1
ATOM 693 C C . ASP A 1 97 ? 4.607 -10.131 1.700 1.00 93.81 97 ASP A C 1
ATOM 695 O O . ASP A 1 97 ? 4.031 -9.958 0.618 1.00 93.81 97 ASP A O 1
ATOM 699 N N . PRO A 1 98 ? 4.207 -11.104 2.542 1.00 94.50 98 PRO A N 1
ATOM 700 C CA . PRO A 1 98 ? 3.074 -11.990 2.265 1.00 94.50 98 PRO A CA 1
ATOM 701 C C . PRO A 1 98 ? 1.723 -11.255 2.411 1.00 94.50 98 PRO A C 1
ATOM 703 O O . PRO A 1 98 ? 0.960 -11.486 3.346 1.00 94.50 98 PRO A O 1
ATOM 706 N N . ILE A 1 99 ? 1.417 -10.340 1.480 1.00 95.56 99 ILE A N 1
ATOM 707 C CA . ILE A 1 99 ? 0.257 -9.430 1.556 1.00 95.56 99 ILE A CA 1
ATOM 708 C C . ILE A 1 99 ? -1.078 -10.178 1.613 1.00 95.56 99 ILE A C 1
ATOM 710 O O . ILE A 1 99 ? -1.983 -9.741 2.318 1.00 95.56 99 ILE A O 1
ATOM 714 N N . GLU A 1 100 ? -1.220 -11.290 0.894 1.00 95.44 100 GLU A N 1
ATOM 715 C CA . GLU A 1 100 ? -2.451 -12.091 0.904 1.00 95.44 100 GLU A CA 1
ATOM 716 C C . GLU A 1 100 ? -2.730 -12.673 2.299 1.00 95.44 100 GLU A C 1
ATOM 718 O O . GLU A 1 100 ? -3.798 -12.439 2.861 1.00 95.44 100 GLU A O 1
ATOM 723 N N . GLU A 1 101 ? -1.724 -13.298 2.916 1.00 93.88 101 GLU A N 1
ATOM 724 C CA . GLU A 1 101 ? -1.815 -13.872 4.266 1.00 93.88 101 GLU A CA 1
ATOM 725 C C . GLU A 1 101 ? -2.056 -12.792 5.333 1.00 93.88 101 GLU A C 1
ATOM 727 O O . GLU A 1 101 ? -2.876 -12.960 6.237 1.00 93.88 101 GLU A O 1
ATOM 732 N N . LEU A 1 102 ? -1.376 -11.646 5.216 1.00 92.12 102 LEU A N 1
ATOM 733 C CA . LEU A 1 102 ? -1.606 -10.490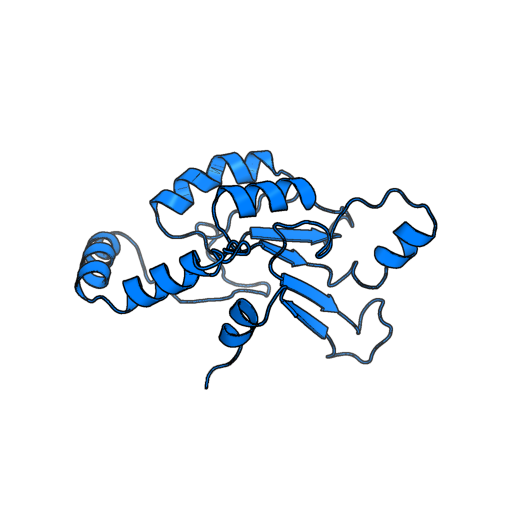 6.087 1.00 92.12 102 LEU A CA 1
ATOM 734 C C . LEU A 1 102 ? -3.017 -9.912 5.905 1.00 92.12 102 LEU A C 1
ATOM 736 O O . LEU A 1 102 ? -3.634 -9.464 6.873 1.00 92.12 102 LEU A O 1
ATOM 740 N N . GLY A 1 103 ? -3.551 -9.948 4.684 1.00 93.25 103 GLY A N 1
ATOM 741 C CA . GLY A 1 103 ? -4.918 -9.546 4.376 1.00 93.25 103 GLY A CA 1
ATOM 742 C C . GLY A 1 103 ? -5.958 -10.448 5.035 1.00 93.25 103 GLY A C 1
ATOM 743 O O . GLY A 1 103 ? -6.937 -9.941 5.586 1.00 93.25 103 GLY A O 1
ATOM 744 N N . ASP A 1 104 ? -5.729 -11.759 5.038 1.00 92.62 104 ASP A N 1
ATOM 745 C CA . ASP A 1 104 ? -6.592 -12.721 5.727 1.00 92.62 104 ASP A CA 1
ATOM 746 C C . ASP A 1 104 ? -6.576 -12.508 7.244 1.00 92.62 104 ASP A C 1
ATOM 748 O O . ASP A 1 104 ? -7.630 -12.521 7.885 1.00 92.62 104 ASP A O 1
ATOM 752 N N . LEU A 1 105 ? -5.404 -12.222 7.823 1.00 89.69 105 LEU A N 1
ATOM 753 C CA . LEU A 1 105 ? -5.288 -11.852 9.235 1.00 89.69 105 LEU A CA 1
ATOM 754 C C . LEU A 1 105 ? -6.043 -10.555 9.540 1.00 89.69 105 LEU A C 1
ATOM 756 O O . LEU A 1 105 ? -6.814 -10.498 10.497 1.00 89.69 105 LEU A O 1
ATOM 760 N N . ALA A 1 106 ? -5.887 -9.525 8.711 1.00 89.62 106 ALA A N 1
ATOM 761 C CA . ALA A 1 106 ? -6.595 -8.260 8.883 1.00 89.62 106 ALA A CA 1
ATOM 762 C C . ALA A 1 106 ? -8.122 -8.441 8.882 1.00 89.62 106 ALA A C 1
ATOM 764 O O . ALA A 1 106 ? -8.825 -7.841 9.697 1.00 89.62 106 ALA A O 1
ATOM 765 N N . LEU A 1 107 ? -8.633 -9.313 8.006 1.00 89.12 107 LEU A N 1
ATOM 766 C CA . LEU A 1 107 ? -10.047 -9.687 7.971 1.00 89.12 107 LEU A CA 1
ATOM 767 C C . LEU A 1 107 ? -10.465 -10.468 9.217 1.00 89.12 107 LEU A C 1
ATOM 769 O O . LEU A 1 107 ? -11.509 -10.171 9.793 1.00 89.12 107 LEU A O 1
ATOM 773 N N . HIS A 1 108 ? -9.660 -11.446 9.635 1.00 87.00 108 HIS A N 1
ATOM 774 C CA . HIS A 1 108 ? -9.951 -12.293 10.791 1.00 87.00 108 HIS A CA 1
ATOM 775 C C . HIS A 1 108 ? -10.053 -11.487 12.090 1.00 87.00 108 HIS A C 1
ATOM 777 O O . HIS A 1 108 ? -10.941 -11.730 12.906 1.00 87.00 108 HIS A O 1
ATOM 783 N N . PHE A 1 109 ? -9.162 -10.511 12.266 1.00 82.88 109 PHE A N 1
ATOM 784 C CA . PHE A 1 109 ? -9.065 -9.710 13.483 1.00 82.88 109 PHE A CA 1
ATOM 785 C C . PHE A 1 109 ? -9.835 -8.375 13.424 1.00 82.88 109 PHE A C 1
ATOM 787 O O . PHE A 1 109 ? -9.863 -7.665 14.429 1.00 82.88 109 PHE A O 1
ATOM 794 N N . ASP A 1 110 ? -10.491 -8.042 12.301 1.00 83.75 110 ASP A N 1
ATOM 795 C CA . ASP A 1 110 ? -11.208 -6.767 12.078 1.00 83.75 110 ASP A CA 1
ATOM 796 C C . ASP A 1 110 ? -10.296 -5.527 12.241 1.00 83.75 110 ASP A C 1
ATOM 798 O O . ASP A 1 110 ? -10.634 -4.552 12.916 1.00 83.75 110 ASP A O 1
ATOM 802 N N . ILE A 1 111 ? -9.108 -5.564 11.624 1.00 86.06 111 ILE A N 1
ATOM 803 C CA . ILE A 1 111 ? -8.068 -4.525 11.745 1.00 86.06 111 ILE A CA 1
ATOM 804 C C . ILE A 1 111 ? -7.787 -3.893 10.380 1.00 86.06 111 ILE A C 1
ATOM 806 O O . ILE A 1 111 ? -7.863 -4.544 9.339 1.00 86.06 111 ILE A O 1
ATOM 810 N N . CYS A 1 112 ? -7.461 -2.600 10.370 1.00 89.94 112 CYS A N 1
ATOM 811 C CA . CYS A 1 112 ? -7.035 -1.915 9.156 1.00 89.94 112 CYS A CA 1
ATOM 812 C C . CYS A 1 112 ? -5.701 -2.509 8.660 1.00 89.94 112 CYS A C 1
ATOM 814 O O . CYS A 1 112 ? -4.799 -2.780 9.450 1.00 89.94 112 CYS A O 1
ATOM 816 N N . PHE A 1 113 ? -5.546 -2.664 7.348 1.00 94.00 113 PHE A N 1
ATOM 817 C CA . PHE A 1 113 ? -4.303 -3.130 6.727 1.00 94.00 113 PHE A CA 1
ATOM 818 C C . PHE A 1 113 ? -3.844 -2.161 5.638 1.00 94.00 113 PHE A C 1
ATOM 820 O O . PHE A 1 113 ? -4.602 -1.879 4.704 1.00 94.00 113 PHE A O 1
ATOM 827 N N . HIS A 1 114 ? -2.643 -1.612 5.777 1.00 96.19 114 HIS A N 1
ATOM 828 C CA . HIS A 1 114 ? -2.010 -0.733 4.801 1.00 96.19 114 HIS A CA 1
ATOM 829 C C . HIS A 1 114 ? -0.934 -1.486 4.025 1.00 96.19 114 HIS A C 1
ATOM 831 O O . HIS A 1 114 ? -0.105 -2.164 4.629 1.00 96.19 114 HIS A O 1
ATOM 837 N N . VAL A 1 115 ? -0.911 -1.320 2.703 1.00 97.44 115 VAL A N 1
ATOM 838 C CA . VAL A 1 115 ? 0.209 -1.791 1.883 1.00 97.44 115 VAL A CA 1
ATOM 839 C C . VAL A 1 115 ? 1.057 -0.609 1.427 1.00 97.44 115 VAL A C 1
ATOM 841 O O . VAL A 1 115 ? 0.580 0.269 0.703 1.00 97.44 115 VAL A O 1
ATOM 844 N N . ASP A 1 116 ? 2.325 -0.606 1.824 1.00 97.19 116 ASP A N 1
ATOM 845 C CA . ASP A 1 116 ? 3.337 0.310 1.315 1.00 97.19 116 ASP A CA 1
ATOM 846 C C . ASP A 1 116 ? 3.785 -0.137 -0.086 1.00 97.19 116 ASP A C 1
ATOM 848 O O . ASP A 1 116 ? 4.570 -1.074 -0.256 1.00 97.19 116 ASP A O 1
ATOM 852 N N . LEU A 1 117 ? 3.259 0.549 -1.104 1.00 97.19 117 LEU A N 1
ATOM 853 C CA . LEU A 1 117 ? 3.673 0.438 -2.503 1.00 97.19 117 LEU A CA 1
ATOM 854 C C . LEU A 1 117 ? 4.454 1.680 -2.951 1.00 97.19 117 LEU A C 1
ATOM 856 O O . LEU A 1 117 ? 4.519 1.967 -4.151 1.00 97.19 117 LEU A O 1
ATOM 860 N N . CYS A 1 118 ? 5.074 2.427 -2.034 1.00 96.44 118 CYS A N 1
ATOM 861 C CA . CYS A 1 118 ? 5.812 3.637 -2.380 1.00 96.44 118 CYS A CA 1
ATOM 862 C C . CYS A 1 118 ? 6.890 3.345 -3.429 1.00 96.44 118 CYS A C 1
ATOM 864 O O . CYS A 1 118 ? 7.030 4.081 -4.403 1.00 96.44 118 CYS A O 1
ATOM 866 N N . LEU A 1 119 ? 7.626 2.240 -3.266 1.00 93.88 119 LEU A N 1
ATOM 867 C CA . LEU A 1 119 ? 8.576 1.766 -4.273 1.00 93.88 119 LEU A CA 1
ATOM 868 C C . LEU A 1 119 ? 7.896 0.948 -5.379 1.00 93.88 119 LEU A C 1
ATOM 870 O O . LEU A 1 119 ? 8.194 1.142 -6.554 1.00 93.88 119 LEU A O 1
ATOM 874 N N . GLY A 1 120 ? 7.011 0.014 -5.032 1.00 95.00 120 GLY A N 1
ATOM 875 C CA . GLY A 1 120 ? 6.536 -0.992 -5.984 1.00 95.00 120 GLY A CA 1
ATOM 876 C C . GLY A 1 120 ? 5.360 -0.576 -6.860 1.00 95.00 120 GLY A C 1
ATOM 877 O O . GLY A 1 120 ? 5.127 -1.214 -7.885 1.00 95.00 120 GLY A O 1
ATOM 878 N N . GLY A 1 121 ? 4.624 0.483 -6.522 1.00 95.31 121 GLY A N 1
ATOM 879 C CA . GLY A 1 121 ? 3.325 0.777 -7.138 1.00 95.31 121 GLY A CA 1
ATOM 880 C C . GLY A 1 121 ? 3.382 1.089 -8.635 1.00 95.31 121 GLY A C 1
ATOM 881 O O . GLY A 1 121 ? 2.459 0.739 -9.365 1.00 95.31 121 GLY A O 1
ATOM 882 N N . PHE A 1 122 ? 4.489 1.658 -9.122 1.00 97.19 122 PHE A N 1
ATOM 883 C CA . PHE A 1 122 ? 4.727 1.894 -10.554 1.00 97.19 122 PHE A CA 1
ATOM 884 C C . PHE A 1 122 ? 5.617 0.829 -11.220 1.00 97.19 122 PHE A C 1
ATOM 886 O O . PHE A 1 122 ? 5.987 0.981 -12.380 1.00 97.19 122 PHE A O 1
ATOM 893 N N . VAL A 1 123 ? 5.944 -0.263 -10.519 1.00 96.94 123 VAL A N 1
ATOM 894 C CA . VAL A 1 123 ? 6.805 -1.348 -11.025 1.00 96.94 123 VAL A CA 1
ATOM 895 C C . VAL A 1 123 ? 6.051 -2.675 -11.060 1.00 96.94 123 VAL A C 1
ATOM 897 O O . VAL A 1 123 ? 5.903 -3.283 -12.120 1.00 96.94 123 VAL A O 1
ATOM 900 N N . LEU A 1 124 ? 5.523 -3.112 -9.916 1.00 96.94 124 LEU A N 1
ATOM 901 C CA . LEU A 1 124 ? 4.917 -4.429 -9.733 1.00 96.94 124 LEU A CA 1
ATOM 902 C C . LEU A 1 124 ? 3.724 -4.711 -10.667 1.00 96.94 124 LEU A C 1
ATOM 904 O O . LEU A 1 124 ? 3.666 -5.822 -11.202 1.00 96.94 124 LEU A O 1
ATOM 908 N N . PRO A 1 125 ? 2.808 -3.758 -10.963 1.00 96.50 125 PRO A N 1
ATOM 909 C CA . PRO A 1 125 ? 1.731 -4.009 -11.922 1.00 96.50 125 PRO A CA 1
ATOM 910 C C . PRO A 1 125 ? 2.244 -4.316 -13.335 1.00 96.50 125 PRO A C 1
ATOM 912 O O . PRO A 1 125 ? 1.664 -5.140 -14.044 1.00 96.50 125 PRO A O 1
ATOM 915 N N . PHE A 1 126 ? 3.334 -3.669 -13.753 1.00 97.12 126 PHE A N 1
ATOM 916 C CA . PHE A 1 126 ? 3.944 -3.894 -15.063 1.00 97.12 126 PHE A CA 1
ATOM 917 C C . PHE A 1 126 ? 4.765 -5.181 -15.080 1.00 97.12 126 PHE A C 1
ATOM 919 O O . PHE A 1 126 ? 4.643 -5.951 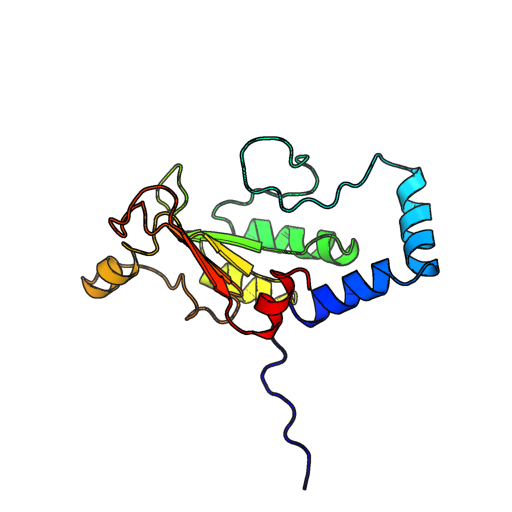-16.027 1.00 97.12 126 PHE A O 1
ATOM 926 N N . ALA A 1 127 ? 5.515 -5.471 -14.014 1.00 96.81 127 ALA A N 1
ATOM 927 C CA . ALA A 1 127 ? 6.211 -6.747 -13.857 1.00 96.81 127 ALA A CA 1
ATOM 928 C C . ALA A 1 127 ? 5.230 -7.933 -13.940 1.00 96.81 127 ALA A C 1
ATOM 930 O O . ALA A 1 127 ? 5.471 -8.874 -14.695 1.00 96.81 127 ALA A O 1
ATOM 931 N N . ARG A 1 128 ? 4.068 -7.842 -13.270 1.00 96.12 128 ARG A N 1
ATOM 932 C CA . ARG A 1 128 ? 2.991 -8.843 -13.370 1.00 96.12 128 ARG A CA 1
ATOM 933 C C . ARG A 1 128 ? 2.484 -8.993 -14.812 1.00 96.12 128 ARG A C 1
ATOM 935 O O . ARG A 1 128 ? 2.339 -10.111 -15.292 1.00 96.12 128 ARG A O 1
ATOM 942 N N . LYS A 1 129 ? 2.260 -7.885 -15.534 1.00 96.12 129 LYS A N 1
ATOM 943 C CA . LYS A 1 129 ? 1.848 -7.910 -16.957 1.00 96.12 129 LYS A CA 1
ATOM 944 C C . LYS A 1 129 ? 2.898 -8.526 -17.884 1.00 96.12 129 LYS A C 1
ATOM 946 O O . LYS A 1 129 ? 2.531 -9.120 -18.891 1.00 96.12 129 LYS A O 1
ATOM 951 N N . LEU A 1 130 ? 4.177 -8.381 -17.552 1.00 97.56 130 LEU A N 1
ATOM 952 C CA . LEU A 1 130 ? 5.296 -8.967 -18.292 1.00 97.56 130 LEU A CA 1
ATOM 953 C C . LEU A 1 130 ? 5.527 -10.454 -17.960 1.00 97.56 130 LEU A C 1
ATOM 955 O O . LEU A 1 130 ? 6.423 -11.063 -18.535 1.00 97.56 130 LEU A O 1
ATOM 959 N N . GLY A 1 131 ? 4.727 -11.046 -17.066 1.00 96.94 131 GLY A N 1
ATOM 960 C CA . GLY A 1 131 ? 4.794 -12.469 -16.724 1.00 96.94 131 GLY A CA 1
ATOM 961 C C . GLY A 1 131 ? 5.751 -12.812 -15.580 1.00 96.94 131 GLY A C 1
ATOM 962 O O . GLY A 1 131 ? 5.996 -13.992 -15.339 1.00 96.94 131 GLY A O 1
ATOM 963 N N . TYR A 1 132 ? 6.283 -11.821 -14.857 1.00 96.69 132 TYR A N 1
ATOM 964 C CA . TYR A 1 132 ? 7.055 -12.094 -13.644 1.00 96.69 132 TYR A CA 1
ATOM 965 C C . TYR A 1 132 ? 6.146 -12.648 -12.534 1.00 96.69 132 TYR A C 1
ATOM 967 O O . TYR A 1 132 ? 4.988 -12.226 -12.424 1.00 96.69 132 TYR A O 1
ATOM 975 N N . PRO A 1 133 ? 6.660 -13.549 -11.675 1.00 93.81 133 PRO A N 1
ATOM 976 C CA . PRO A 1 133 ? 5.900 -14.121 -10.569 1.00 93.81 133 PRO A CA 1
ATOM 977 C C . PRO A 1 133 ? 5.728 -13.085 -9.450 1.00 93.81 133 PRO A C 1
ATOM 979 O O . PRO A 1 133 ? 6.504 -13.032 -8.501 1.00 93.81 133 PRO A O 1
ATOM 982 N N . VAL A 1 134 ? 4.719 -12.225 -9.586 1.00 95.31 134 VAL A N 1
ATOM 983 C CA . VAL A 1 134 ? 4.404 -11.169 -8.619 1.00 95.31 134 VAL A CA 1
ATOM 984 C C . VAL A 1 134 ? 3.134 -11.549 -7.849 1.00 95.31 134 VAL A C 1
ATOM 986 O O . VAL A 1 134 ? 2.066 -11.597 -8.475 1.00 95.31 134 VAL A O 1
ATOM 989 N N . PRO A 1 135 ? 3.210 -11.784 -6.523 1.00 93.25 135 PRO A N 1
ATOM 990 C CA . PRO A 1 135 ? 2.046 -12.163 -5.722 1.00 93.25 135 PRO A CA 1
ATOM 991 C C . PRO A 1 135 ? 0.984 -11.048 -5.692 1.00 93.25 135 PRO A C 1
ATOM 993 O O . PRO A 1 135 ? 1.264 -9.913 -6.100 1.00 93.25 135 PRO A O 1
ATOM 996 N N . PRO A 1 136 ? -0.255 -11.325 -5.252 1.00 95.25 136 PRO A N 1
ATOM 997 C CA . PRO A 1 136 ? -1.236 -10.283 -4.950 1.00 95.25 136 PRO A CA 1
ATOM 998 C C . PRO A 1 136 ? -0.671 -9.290 -3.923 1.00 95.25 136 PRO A C 1
ATOM 1000 O O . PRO A 1 136 ? -0.099 -9.698 -2.920 1.00 95.25 136 PRO A O 1
ATOM 1003 N N . PHE A 1 137 ? -0.793 -7.986 -4.185 1.00 95.31 137 PHE A N 1
ATOM 1004 C CA . PHE A 1 137 ? -0.212 -6.934 -3.329 1.00 95.31 137 PHE A CA 1
ATOM 1005 C C . PHE A 1 137 ? -1.086 -5.676 -3.216 1.00 95.31 137 PHE A C 1
ATOM 1007 O O . PHE A 1 137 ? -0.735 -4.734 -2.519 1.00 95.31 137 PHE A O 1
ATOM 1014 N N . ASP A 1 138 ? -2.192 -5.607 -3.954 1.00 95.81 138 ASP A N 1
ATOM 1015 C CA . ASP A 1 138 ? -3.018 -4.407 -4.092 1.00 95.81 138 ASP A CA 1
ATOM 1016 C C . ASP A 1 138 ? -4.445 -4.676 -3.578 1.00 95.81 138 ASP A C 1
ATOM 1018 O O . ASP A 1 138 ? -4.693 -5.643 -2.855 1.00 95.81 138 ASP A O 1
ATOM 1022 N N . PHE A 1 139 ? -5.417 -3.838 -3.951 1.00 96.94 139 PHE A N 1
ATOM 1023 C CA . PHE A 1 139 ? -6.809 -3.994 -3.520 1.00 96.94 139 PHE A CA 1
ATOM 1024 C C . PHE A 1 139 ? -7.489 -5.297 -3.984 1.00 96.94 139 PHE A C 1
ATOM 1026 O O . PHE A 1 139 ? -8.603 -5.572 -3.522 1.00 96.94 139 PHE A O 1
ATOM 1033 N N . THR A 1 140 ? -6.851 -6.095 -4.850 1.00 95.69 140 THR A N 1
ATOM 1034 C CA . THR A 1 140 ? -7.261 -7.479 -5.147 1.00 95.69 140 THR A CA 1
ATOM 1035 C C . THR A 1 140 ? -7.271 -8.364 -3.901 1.00 95.69 140 THR A C 1
ATOM 1037 O O . THR A 1 140 ? -8.129 -9.235 -3.798 1.00 95.69 140 THR A O 1
ATOM 1040 N N . VAL A 1 141 ? -6.405 -8.096 -2.918 1.00 96.56 141 VAL A N 1
ATOM 1041 C CA . VAL A 1 141 ? -6.452 -8.740 -1.601 1.00 96.56 141 VAL A CA 1
ATOM 1042 C C . VAL A 1 141 ? -7.535 -8.062 -0.768 1.00 96.56 141 VAL A C 1
ATOM 1044 O O . VAL A 1 141 ? -7.433 -6.874 -0.461 1.00 96.56 141 VAL A O 1
ATOM 1047 N N . GLN A 1 142 ? -8.588 -8.795 -0.399 1.00 94.62 142 GLN A N 1
ATOM 1048 C CA . GLN A 1 142 ? -9.790 -8.226 0.225 1.00 94.62 142 GLN A CA 1
ATOM 1049 C C . GLN A 1 142 ? -9.498 -7.474 1.537 1.00 94.62 142 GLN A C 1
ATOM 1051 O O . GLN A 1 142 ? -10.112 -6.434 1.782 1.00 94.62 142 GLN A O 1
ATOM 1056 N N . GLY A 1 143 ? -8.546 -7.952 2.345 1.00 93.88 143 GLY A N 1
ATOM 1057 C CA . GLY A 1 143 ? -8.177 -7.327 3.619 1.00 93.88 143 GLY A CA 1
ATOM 1058 C C . GLY A 1 143 ? -7.475 -5.973 3.501 1.00 93.88 143 GLY A C 1
ATOM 1059 O O . GLY A 1 143 ? -7.494 -5.198 4.452 1.00 93.88 143 GLY A O 1
ATOM 1060 N N . VAL A 1 144 ? -6.898 -5.631 2.342 1.00 96.38 144 VAL A N 1
ATOM 1061 C CA . VAL A 1 144 ? -6.155 -4.370 2.162 1.00 96.38 144 VAL A CA 1
ATOM 1062 C C . VAL A 1 144 ? -7.101 -3.178 2.274 1.00 96.38 144 VAL A C 1
ATOM 1064 O O . VAL A 1 144 ? -7.991 -3.006 1.449 1.00 96.38 144 VAL A O 1
ATOM 1067 N N . SER A 1 145 ? -6.912 -2.322 3.268 1.00 95.31 145 SER A N 1
ATOM 1068 C CA . SER A 1 145 ? -7.773 -1.162 3.537 1.00 95.31 145 SER A CA 1
ATOM 1069 C C . SER A 1 145 ? -7.273 0.125 2.871 1.00 95.31 145 SER A C 1
ATOM 1071 O O . SER A 1 145 ? -8.072 0.982 2.482 1.00 95.31 145 SER A O 1
ATOM 1073 N N . SER A 1 146 ? -5.955 0.255 2.704 1.00 96.69 146 SER A N 1
ATOM 1074 C CA . SER A 1 146 ? -5.300 1.425 2.117 1.00 96.69 146 SER A CA 1
ATOM 1075 C C . SER A 1 146 ? -3.959 1.063 1.478 1.00 96.69 146 SER A C 1
ATOM 1077 O O . SER A 1 146 ? -3.374 0.029 1.793 1.00 96.69 146 SER A O 1
ATOM 1079 N N . ILE A 1 147 ? -3.495 1.908 0.559 1.00 97.94 147 ILE A N 1
ATOM 1080 C CA . ILE A 1 147 ? -2.259 1.732 -0.208 1.00 97.94 147 ILE A CA 1
ATOM 1081 C C . ILE A 1 147 ? -1.564 3.089 -0.343 1.00 97.94 147 ILE A C 1
ATOM 1083 O O . ILE A 1 147 ? -2.237 4.081 -0.617 1.00 97.94 147 ILE A O 1
ATOM 1087 N N . SER A 1 148 ? -0.242 3.150 -0.201 1.00 97.56 148 SER A N 1
ATOM 1088 C CA . SER A 1 148 ? 0.568 4.334 -0.540 1.00 97.56 148 SER A CA 1
ATOM 1089 C C . SER A 1 148 ? 1.406 4.098 -1.799 1.00 97.56 148 SER A C 1
ATOM 1091 O O . SER A 1 148 ? 1.877 2.990 -2.021 1.00 97.56 148 SER A O 1
ATOM 1093 N N . VAL A 1 149 ? 1.573 5.113 -2.655 1.00 97.56 149 VAL A N 1
ATOM 1094 C CA . VAL A 1 149 ? 2.366 5.033 -3.896 1.00 97.56 149 VAL A CA 1
ATOM 1095 C C . VAL A 1 149 ? 3.067 6.363 -4.177 1.00 97.56 149 VAL A C 1
ATOM 1097 O O . VAL A 1 149 ? 2.409 7.389 -4.360 1.00 97.56 149 VAL A O 1
ATOM 1100 N N . ASP A 1 150 ? 4.392 6.348 -4.336 1.00 97.56 150 ASP A N 1
ATOM 1101 C CA . ASP A 1 150 ? 5.150 7.551 -4.682 1.00 97.56 150 ASP A CA 1
ATOM 1102 C C . ASP A 1 150 ? 5.244 7.736 -6.196 1.00 97.56 150 ASP A C 1
ATOM 1104 O O . ASP A 1 150 ? 5.991 7.048 -6.901 1.00 97.56 150 ASP A O 1
ATOM 1108 N N . ILE A 1 151 ? 4.548 8.754 -6.698 1.00 96.75 151 ILE A N 1
ATOM 1109 C CA . ILE A 1 151 ? 4.639 9.162 -8.105 1.00 96.75 151 ILE A CA 1
ATOM 1110 C C . ILE A 1 151 ? 6.060 9.649 -8.427 1.00 96.75 151 ILE A C 1
ATOM 1112 O O . ILE A 1 151 ? 6.591 9.359 -9.497 1.00 96.75 151 ILE A O 1
ATOM 1116 N N . HIS A 1 152 ? 6.727 10.329 -7.492 1.00 96.44 152 HIS A N 1
ATOM 1117 C CA . HIS A 1 152 ? 8.070 10.879 -7.706 1.00 96.44 152 HIS A CA 1
ATOM 1118 C C . HIS A 1 152 ? 9.221 9.853 -7.697 1.00 96.44 152 HIS A C 1
ATOM 1120 O O . HIS A 1 152 ? 10.402 10.237 -7.751 1.00 96.44 152 HIS A O 1
ATOM 1126 N N . LYS A 1 153 ? 8.897 8.565 -7.511 1.00 94.69 153 LYS A N 1
ATOM 1127 C CA . LYS A 1 153 ? 9.829 7.438 -7.636 1.00 94.69 153 LYS A CA 1
ATOM 1128 C C . LYS A 1 153 ? 9.712 6.865 -9.051 1.00 94.69 153 LYS A C 1
ATOM 1130 O O . LYS A 1 153 ? 10.040 7.548 -10.018 1.00 94.69 153 LYS A O 1
ATOM 1135 N N . TYR A 1 154 ? 9.210 5.643 -9.192 1.00 96.25 154 TYR A N 1
ATOM 1136 C CA . TYR A 1 154 ? 9.084 4.972 -10.488 1.00 96.25 154 TYR A CA 1
ATOM 1137 C C . TYR A 1 154 ? 7.903 5.475 -11.334 1.00 96.25 154 TYR A C 1
ATOM 1139 O O . TYR A 1 154 ? 7.778 5.084 -12.488 1.00 96.25 154 TYR A O 1
ATOM 1147 N N . GLY A 1 155 ? 7.065 6.371 -10.797 1.00 94.94 155 GLY A N 1
ATOM 1148 C CA . GLY A 1 155 ? 6.044 7.086 -11.570 1.00 94.94 155 GLY A CA 1
ATOM 1149 C C . GLY A 1 155 ? 6.587 8.259 -12.396 1.00 94.94 155 GLY A C 1
ATOM 1150 O O . GLY A 1 155 ? 5.829 8.857 -13.155 1.00 94.94 155 GLY A O 1
ATOM 1151 N N . LEU A 1 156 ? 7.882 8.585 -12.265 1.00 96.19 156 LEU A N 1
ATOM 1152 C CA . LEU A 1 156 ? 8.580 9.647 -13.005 1.00 96.19 156 LEU A CA 1
ATOM 1153 C C . LEU A 1 156 ? 7.981 11.057 -12.824 1.00 96.19 156 LEU A C 1
ATOM 1155 O O . LEU A 1 156 ? 8.190 11.941 -13.654 1.00 96.19 156 LEU A O 1
ATOM 1159 N N . GLY A 1 157 ? 7.250 11.282 -11.728 1.00 95.88 157 GLY A N 1
ATOM 1160 C CA . GLY A 1 157 ? 6.724 12.597 -11.365 1.00 95.88 157 GLY A CA 1
ATOM 1161 C C . GLY A 1 157 ? 7.759 13.516 -10.698 1.00 95.88 157 GLY A C 1
ATOM 1162 O O . GLY A 1 157 ? 8.828 13.067 -10.272 1.00 95.88 157 GLY A O 1
ATOM 1163 N N . PRO A 1 158 ? 7.442 14.815 -10.546 1.00 96.06 158 PRO A N 1
ATOM 1164 C CA . PRO A 1 158 ? 8.294 15.753 -9.823 1.00 96.06 158 PRO A CA 1
ATOM 1165 C C . PRO A 1 158 ? 8.375 15.399 -8.332 1.00 96.06 158 PRO A C 1
ATOM 1167 O O . PRO A 1 158 ? 7.415 14.896 -7.741 1.00 96.06 158 PRO A O 1
ATOM 1170 N N . LYS A 1 159 ? 9.519 15.694 -7.700 1.00 95.38 159 LYS A N 1
ATOM 1171 C CA . LYS A 1 159 ? 9.725 15.486 -6.257 1.00 95.38 159 LYS A CA 1
ATOM 1172 C C . LYS A 1 159 ? 8.647 16.194 -5.432 1.00 95.38 159 LYS A C 1
ATOM 1174 O O . LYS A 1 159 ? 8.192 17.274 -5.790 1.00 95.38 159 LYS A O 1
ATOM 1179 N N . GLY A 1 160 ? 8.248 15.556 -4.331 1.00 93.69 160 GLY A N 1
ATOM 1180 C CA . GLY A 1 160 ? 7.168 16.037 -3.464 1.00 93.69 160 GLY A CA 1
ATOM 1181 C C . GLY A 1 160 ? 5.773 15.522 -3.833 1.00 93.69 160 GLY A C 1
ATOM 1182 O O . GLY A 1 160 ? 4.804 15.928 -3.204 1.00 93.69 160 GLY A O 1
ATOM 1183 N N . THR A 1 161 ? 5.651 14.619 -4.816 1.00 96.38 161 THR A N 1
ATOM 1184 C CA . THR A 1 161 ? 4.358 14.026 -5.207 1.00 96.38 161 THR A CA 1
ATOM 1185 C C . THR A 1 161 ? 4.238 12.553 -4.801 1.00 96.38 161 THR A C 1
ATOM 1187 O O . THR A 1 161 ? 5.120 11.744 -5.095 1.00 96.38 161 THR A O 1
ATOM 1190 N N . SER A 1 162 ? 3.148 12.212 -4.112 1.00 97.38 162 SER A N 1
ATOM 1191 C CA . SER A 1 162 ? 2.786 10.860 -3.663 1.00 97.38 162 SER A CA 1
ATOM 1192 C C . SER A 1 162 ? 1.261 10.746 -3.564 1.00 97.38 162 SER A C 1
ATOM 1194 O O . SER A 1 162 ? 0.555 11.753 -3.655 1.00 97.38 162 SER A O 1
ATOM 1196 N N . VAL A 1 163 ? 0.747 9.529 -3.416 1.00 97.12 163 VAL A N 1
ATOM 1197 C CA . VAL A 1 163 ? -0.683 9.239 -3.304 1.00 97.12 163 VAL A CA 1
ATOM 1198 C C . VAL A 1 163 ? -0.918 8.236 -2.187 1.00 97.12 163 VAL A C 1
ATOM 1200 O O . VAL A 1 163 ? -0.239 7.218 -2.104 1.00 97.12 163 VAL A O 1
ATOM 1203 N N . VAL A 1 164 ? -1.947 8.492 -1.383 1.00 96.88 164 VAL A N 1
ATOM 1204 C CA . VAL A 1 164 ? -2.578 7.483 -0.532 1.00 96.88 164 VAL A CA 1
ATOM 1205 C C . VAL A 1 164 ? -3.966 7.169 -1.085 1.00 96.88 164 VAL A C 1
ATOM 1207 O O . VAL A 1 164 ? -4.760 8.063 -1.383 1.00 96.88 164 VAL A O 1
ATOM 1210 N N . LEU A 1 165 ? -4.244 5.885 -1.264 1.00 97.00 165 LEU A N 1
ATOM 1211 C CA . LEU A 1 165 ? -5.515 5.352 -1.725 1.00 97.00 165 LEU A CA 1
ATOM 1212 C C . LEU A 1 165 ? -6.181 4.613 -0.571 1.00 97.00 165 LEU A C 1
ATOM 1214 O O . LEU A 1 165 ? -5.535 3.861 0.154 1.00 97.00 165 LEU A O 1
ATOM 1218 N N . TYR A 1 166 ? -7.491 4.776 -0.446 1.00 96.25 166 TYR A N 1
ATOM 1219 C CA . TYR A 1 166 ? -8.313 4.033 0.503 1.00 96.25 166 TYR A CA 1
ATOM 1220 C C . TYR A 1 166 ? -9.302 3.178 -0.271 1.00 96.25 166 TYR A C 1
ATOM 1222 O O . TYR A 1 166 ? -9.815 3.612 -1.304 1.00 96.25 166 TYR A O 1
ATOM 1230 N N . ARG A 1 167 ? -9.612 1.986 0.246 1.00 93.94 167 ARG A N 1
ATOM 1231 C CA . ARG A 1 167 ? -10.577 1.082 -0.391 1.00 93.94 167 ARG A CA 1
ATOM 1232 C C . ARG A 1 167 ? -11.958 1.725 -0.543 1.00 93.94 167 ARG A C 1
ATOM 1234 O O . ARG A 1 167 ? -12.672 1.418 -1.492 1.00 93.94 167 ARG A O 1
ATOM 1241 N N . ASN A 1 168 ? -12.356 2.585 0.395 1.00 90.06 168 ASN A N 1
ATOM 1242 C CA . ASN A 1 168 ? -13.661 3.235 0.375 1.00 90.06 168 ASN A CA 1
ATOM 1243 C C . ASN A 1 168 ? -13.641 4.629 1.027 1.00 90.06 168 ASN A C 1
ATOM 1245 O O . ASN A 1 168 ? -12.681 5.038 1.686 1.00 90.06 168 ASN A O 1
ATOM 1249 N N . HIS A 1 169 ? -14.746 5.349 0.834 1.00 89.44 169 HIS A N 1
ATOM 1250 C CA . HIS A 1 169 ? -14.972 6.679 1.391 1.00 89.44 169 HIS A CA 1
ATOM 1251 C C . HIS A 1 169 ? -15.076 6.687 2.926 1.00 89.44 169 HIS A C 1
ATOM 1253 O O . HIS A 1 169 ? -14.634 7.644 3.558 1.00 89.44 169 HIS A O 1
ATOM 1259 N N . GLU A 1 170 ? -15.607 5.618 3.526 1.00 87.50 170 GLU A N 1
ATOM 1260 C CA . GLU A 1 170 ? -15.801 5.519 4.978 1.00 87.50 170 GLU A CA 1
ATOM 1261 C C . GLU A 1 170 ? -14.488 5.541 5.755 1.00 87.50 170 GLU A C 1
ATOM 1263 O O . GLU A 1 170 ? -14.444 6.100 6.841 1.00 87.50 170 GLU A O 1
ATOM 1268 N N . ILE A 1 171 ? -13.410 4.997 5.190 1.00 86.88 171 ILE A N 1
ATOM 1269 C CA . ILE A 1 171 ? -12.073 5.104 5.783 1.00 86.88 171 ILE A CA 1
ATOM 1270 C C . ILE A 1 171 ? -11.475 6.480 5.462 1.00 86.88 171 ILE A C 1
ATOM 1272 O O . ILE A 1 171 ? -10.968 7.166 6.347 1.00 86.88 171 ILE A O 1
ATOM 1276 N N . ARG A 1 172 ? -11.582 6.925 4.201 1.00 90.69 172 ARG A N 1
ATOM 1277 C CA . ARG A 1 172 ? -10.975 8.179 3.724 1.00 90.69 172 ARG A CA 1
ATOM 1278 C C . ARG A 1 172 ? -11.472 9.416 4.474 1.00 90.69 172 ARG A C 1
ATOM 1280 O O . ARG A 1 172 ? -10.694 10.343 4.673 1.00 90.69 172 ARG A O 1
ATOM 1287 N N . LYS A 1 173 ? -12.743 9.460 4.889 1.00 88.81 173 LYS A N 1
ATOM 1288 C CA . LYS A 1 173 ? -13.317 10.626 5.587 1.00 88.81 173 LYS A CA 1
ATOM 1289 C C . LYS A 1 173 ? -12.538 11.004 6.854 1.00 88.81 173 LYS A C 1
ATOM 1291 O O . LYS A 1 173 ? -12.503 12.174 7.203 1.00 88.81 173 LYS A O 1
ATOM 1296 N N . HIS A 1 174 ? -11.876 10.035 7.491 1.00 86.94 174 HIS A N 1
ATOM 1297 C CA . HIS A 1 174 ? -11.077 10.240 8.701 1.00 86.94 174 HIS A CA 1
ATOM 1298 C C . HIS A 1 174 ? -9.702 10.874 8.442 1.00 86.94 174 HIS A C 1
ATOM 1300 O O . HIS A 1 174 ? -9.034 11.275 9.389 1.00 86.94 174 HIS A O 1
ATOM 1306 N N . GLN A 1 175 ? -9.273 10.989 7.181 1.00 88.69 175 GLN A N 1
ATOM 1307 C CA . GLN A 1 175 ? -8.052 11.712 6.819 1.00 88.69 175 GLN A CA 1
ATOM 1308 C C . GLN A 1 175 ? -8.220 13.233 6.962 1.00 88.69 175 GLN A C 1
ATOM 1310 O O . GLN A 1 175 ? -7.242 13.953 7.152 1.00 88.69 175 GLN A O 1
ATOM 1315 N N . PHE A 1 176 ? -9.449 13.733 6.836 1.00 86.56 176 PHE A N 1
ATOM 1316 C CA . PHE A 1 176 ? -9.744 15.155 6.919 1.00 86.56 176 PHE A CA 1
ATOM 1317 C C . PHE A 1 176 ? -10.180 15.522 8.335 1.00 86.56 176 PHE A C 1
ATOM 1319 O O . PHE A 1 176 ? -10.946 14.798 8.967 1.00 86.56 176 PHE A O 1
ATOM 1326 N N . VAL A 1 177 ? -9.728 16.680 8.807 1.00 74.19 177 VAL A N 1
ATOM 1327 C CA . VAL A 1 177 ? -10.321 17.362 9.959 1.00 74.19 177 VAL A CA 1
ATOM 1328 C C . VAL A 1 177 ? -11.257 18.431 9.399 1.00 74.19 177 VAL A C 1
ATOM 1330 O O . VAL A 1 177 ? -10.812 19.305 8.655 1.00 74.19 177 VAL A O 1
ATOM 1333 N N . ALA A 1 178 ? -12.555 18.306 9.661 1.00 48.56 178 ALA A N 1
ATOM 1334 C CA . ALA A 1 178 ? -13.586 19.252 9.238 1.00 48.56 178 ALA A CA 1
ATOM 1335 C C . ALA A 1 178 ? -14.503 19.566 10.417 1.00 48.56 178 ALA A C 1
ATOM 1337 O O . ALA A 1 178 ? -14.781 18.624 11.196 1.00 48.56 178 ALA A O 1
#

InterPro domains:
  IPR002129 Pyridoxal phosphate-dependent decarboxylase, major domain [PF00282] (94-176)
  IPR015421 Pyridoxal phosphate-dependent transferase, major domain [G3DSA:3.40.640.10] (53-178)
  IPR015424 Pyridoxal phosphate-dependent transferase [SSF53383] (81-177)
  IPR050477 Group II Amino Acid Decarboxylases [PTHR42735] (66-177)

pLDDT: mean 71.33, std 26.42, range [21.88, 97.94]

Secondary structure (DSSP, 8-state):
------S---TTHHHHHHHHHHHH-HHHHHHHHHHTTSS---------SSS---TTT----TT-HHHHHHHHHHHHHTT---EEEEETT-TTT-PPP-HHHHHHHHHHHT-EEEEE-TTTTTTHHHHHHTT------STTSTT--EEEE-TTTTT-PPTT--EEEESSHHHHGGGS--